Protein AF-A0A1I4LHL5-F1 (afdb_monomer_lite)

pLDDT: mean 93.02, std 9.33, range [50.69, 98.5]

Secondary structure (DSSP, 8-state):
--TT-PPPHHHHHHHHHHHHHHHHTT--HHHHHHHTT--HHHHHHHHHHHTT--HHHHHHHHHHHHHHHHHHHHHHHHHHHHHHHHHHH-

Structure (mmCIF, N/CA/C/O backbone):
data_AF-A0A1I4LHL5-F1
#
_entry.id   AF-A0A1I4LHL5-F1
#
loop_
_atom_site.group_PDB
_atom_site.id
_atom_site.type_symbol
_atom_site.label_atom_id
_atom_site.label_alt_id
_atom_site.label_comp_id
_atom_site.label_asym_id
_atom_site.label_entity_id
_atom_site.label_seq_id
_atom_site.pdbx_PDB_ins_code
_atom_site.Cartn_x
_atom_site.Cartn_y
_atom_site.Cartn_z
_atom_site.occupancy
_atom_site.B_iso_or_equiv
_atom_site.auth_seq_id
_atom_site.auth_comp_id
_atom_site.auth_asym_id
_atom_site.auth_atom_id
_atom_site.pdbx_PDB_model_num
ATOM 1 N N . MET A 1 1 ? 5.114 -10.486 14.773 1.00 56.50 1 MET A N 1
ATOM 2 C CA . MET A 1 1 ? 5.456 -10.386 13.334 1.00 56.50 1 MET A CA 1
ATOM 3 C C . MET A 1 1 ? 6.959 -10.525 13.141 1.00 56.50 1 MET A C 1
ATOM 5 O O . MET A 1 1 ? 7.709 -9.856 13.845 1.00 56.50 1 MET A O 1
ATOM 9 N N . ARG A 1 2 ? 7.412 -11.390 12.221 1.00 53.97 2 ARG A N 1
ATOM 10 C CA . ARG A 1 2 ? 8.838 -11.482 11.865 1.00 53.97 2 ARG A CA 1
ATOM 11 C C . ARG A 1 2 ? 9.250 -10.196 11.144 1.00 53.97 2 ARG A C 1
ATOM 13 O O . ARG A 1 2 ? 8.592 -9.775 10.194 1.00 53.97 2 ARG A O 1
ATOM 20 N N . ARG A 1 3 ? 10.310 -9.549 11.628 1.00 50.69 3 ARG A N 1
ATOM 21 C CA . ARG A 1 3 ? 10.849 -8.303 11.068 1.00 50.69 3 ARG A CA 1
ATOM 22 C C . ARG A 1 3 ? 11.202 -8.543 9.590 1.00 50.69 3 ARG A C 1
ATOM 24 O O . ARG A 1 3 ? 12.043 -9.384 9.304 1.00 50.69 3 ARG A O 1
ATOM 31 N N . GLY A 1 4 ? 10.520 -7.855 8.670 1.00 60.38 4 GLY A N 1
ATOM 32 C CA . GLY A 1 4 ? 10.781 -7.927 7.222 1.00 60.38 4 GLY A CA 1
ATOM 33 C C . GLY A 1 4 ? 9.766 -8.699 6.365 1.00 60.38 4 GLY A C 1
ATOM 34 O O . GLY A 1 4 ? 9.880 -8.657 5.142 1.00 60.38 4 GLY A O 1
ATOM 35 N N . GLN A 1 5 ? 8.752 -9.358 6.942 1.00 71.94 5 GLN A N 1
ATOM 36 C CA . GLN A 1 5 ? 7.724 -10.027 6.132 1.00 71.94 5 GLN A CA 1
ATOM 37 C C . GLN A 1 5 ? 6.682 -9.014 5.628 1.00 71.94 5 GLN A C 1
ATOM 39 O O . GLN A 1 5 ? 5.961 -8.411 6.422 1.00 71.94 5 GLN A O 1
ATOM 44 N N . LYS A 1 6 ? 6.616 -8.806 4.305 1.00 75.00 6 LYS A N 1
ATOM 45 C CA . LYS A 1 6 ? 5.614 -7.934 3.671 1.00 75.00 6 LYS A CA 1
ATOM 46 C C . LYS A 1 6 ? 4.244 -8.619 3.692 1.00 75.00 6 LYS A C 1
ATOM 48 O O . LYS A 1 6 ? 4.097 -9.714 3.160 1.00 75.00 6 LYS A O 1
ATOM 53 N N . THR A 1 7 ? 3.260 -7.969 4.304 1.00 84.12 7 THR A N 1
ATOM 54 C CA . THR A 1 7 ? 1.847 -8.377 4.270 1.00 84.12 7 THR A CA 1
ATOM 55 C C . THR A 1 7 ? 1.279 -8.127 2.874 1.00 84.12 7 THR A C 1
ATOM 57 O O . THR A 1 7 ? 1.596 -7.103 2.264 1.00 84.12 7 THR A O 1
ATOM 60 N N . SER A 1 8 ? 0.470 -9.052 2.354 1.00 91.69 8 SER A N 1
ATOM 61 C CA . SER A 1 8 ? -0.155 -8.867 1.040 1.00 91.69 8 SER A CA 1
ATOM 62 C C . SER A 1 8 ? -1.200 -7.744 1.086 1.00 91.69 8 SER A C 1
ATOM 64 O O . SER A 1 8 ? -1.755 -7.455 2.147 1.00 91.69 8 SER A O 1
ATOM 66 N N . ALA A 1 9 ? -1.484 -7.103 -0.050 1.00 92.56 9 ALA A N 1
ATOM 67 C CA . ALA A 1 9 ? -2.463 -6.014 -0.106 1.00 92.56 9 ALA A CA 1
ATOM 68 C C . ALA A 1 9 ? -3.864 -6.487 0.319 1.00 92.56 9 ALA A C 1
ATOM 70 O O . ALA A 1 9 ? -4.583 -5.784 1.025 1.00 92.56 9 ALA A O 1
ATOM 71 N N . GLU A 1 10 ? -4.209 -7.724 -0.033 1.00 93.69 10 GLU A N 1
ATOM 72 C CA . GLU A 1 10 ? -5.443 -8.394 0.368 1.00 93.69 10 GLU A CA 1
ATOM 73 C C . GLU A 1 10 ? -5.512 -8.558 1.888 1.00 93.69 10 GLU A C 1
ATOM 75 O O . GLU A 1 10 ? -6.504 -8.192 2.514 1.00 93.69 10 GLU A O 1
ATOM 80 N N . GLN A 1 11 ? -4.432 -9.047 2.503 1.00 94.50 11 GLN A N 1
ATOM 81 C CA . GLN A 1 11 ? -4.345 -9.206 3.954 1.00 94.50 11 GLN A CA 1
ATOM 82 C C . GLN A 1 11 ? -4.422 -7.862 4.687 1.00 94.50 11 GLN A C 1
ATOM 84 O O . GLN A 1 11 ? -5.020 -7.791 5.762 1.00 94.50 11 GLN A O 1
ATOM 89 N N . VAL A 1 12 ? -3.844 -6.798 4.118 1.00 95.50 12 VAL A N 1
ATOM 90 C CA . VAL A 1 12 ? -3.951 -5.441 4.668 1.00 95.50 12 VAL A CA 1
ATOM 91 C C . VAL A 1 12 ? -5.406 -4.975 4.673 1.00 95.50 12 VAL A C 1
ATOM 93 O O . VAL A 1 12 ? -5.902 -4.571 5.724 1.00 95.50 12 VAL A O 1
ATOM 96 N N . VAL A 1 13 ? -6.111 -5.086 3.541 1.00 96.12 13 VAL A N 1
ATOM 97 C CA . VAL A 1 13 ? -7.528 -4.694 3.435 1.00 96.12 13 VAL A CA 1
ATOM 98 C C . VAL A 1 13 ? -8.402 -5.495 4.401 1.00 96.12 13 VAL A C 1
ATOM 100 O O . VAL A 1 13 ? -9.233 -4.919 5.101 1.00 96.12 13 VAL A O 1
ATOM 103 N N . LEU A 1 14 ? -8.191 -6.812 4.498 1.00 95.94 14 LEU A N 1
ATOM 104 C CA . LEU A 1 14 ? -8.944 -7.665 5.422 1.00 95.94 14 LEU A CA 1
ATOM 105 C C . LEU A 1 14 ? -8.727 -7.258 6.887 1.00 95.94 14 LEU A C 1
ATOM 107 O O . LEU A 1 14 ? -9.697 -7.147 7.636 1.00 95.94 14 LEU A O 1
ATOM 111 N N . LYS A 1 15 ? -7.481 -6.975 7.289 1.00 96.44 15 LYS A N 1
ATOM 112 C CA . LYS A 1 15 ? -7.163 -6.509 8.650 1.00 96.44 15 LYS A CA 1
ATOM 113 C C . LYS A 1 15 ? -7.754 -5.129 8.942 1.00 96.44 15 LYS A C 1
ATOM 115 O O . LYS A 1 15 ? -8.287 -4.926 10.028 1.00 96.44 15 LYS A O 1
ATOM 120 N N . LEU A 1 16 ? -7.703 -4.194 7.989 1.00 97.00 16 LEU A N 1
ATOM 121 C CA . LEU A 1 16 ? -8.342 -2.880 8.136 1.00 97.00 16 LEU A CA 1
ATOM 122 C C . LEU A 1 16 ? -9.848 -3.023 8.368 1.00 97.00 16 LEU A C 1
ATOM 124 O O . LEU A 1 16 ? -10.371 -2.445 9.318 1.00 97.00 16 LEU A O 1
ATOM 128 N N . ARG A 1 17 ? -10.519 -3.863 7.573 1.00 96.25 17 ARG A N 1
ATOM 129 C CA . ARG A 1 17 ? -11.960 -4.104 7.695 1.00 96.25 17 ARG A CA 1
ATOM 130 C C . ARG A 1 17 ? -12.329 -4.793 9.008 1.00 96.25 17 ARG A C 1
ATOM 132 O O . ARG A 1 17 ? -13.323 -4.425 9.626 1.00 96.25 17 ARG A O 1
ATOM 139 N N . GLN A 1 18 ? -11.516 -5.751 9.464 1.00 96.31 18 GLN A N 1
ATOM 140 C CA . GLN A 1 18 ? -11.673 -6.366 10.786 1.00 96.31 18 GLN A CA 1
ATOM 141 C C . GLN A 1 18 ? -11.625 -5.304 11.893 1.00 96.31 18 GLN A C 1
ATOM 143 O O . GLN A 1 18 ? -12.514 -5.270 12.743 1.00 96.31 18 GLN A O 1
ATOM 148 N N . ILE A 1 19 ? -10.617 -4.427 11.869 1.00 97.50 19 ILE A N 1
ATOM 149 C CA . ILE A 1 19 ? -10.449 -3.369 12.872 1.00 97.50 19 ILE A CA 1
ATOM 150 C C . ILE A 1 19 ? -11.623 -2.389 12.823 1.00 97.50 19 ILE A C 1
ATOM 152 O O . ILE A 1 19 ? -12.171 -2.052 13.867 1.00 97.50 19 ILE A O 1
ATOM 156 N N . GLU A 1 20 ? -12.055 -1.973 11.632 1.00 95.50 20 GLU A N 1
ATOM 157 C CA . GLU A 1 20 ? -13.202 -1.076 11.457 1.00 95.50 20 GLU A CA 1
ATOM 158 C C . GLU A 1 20 ? -14.482 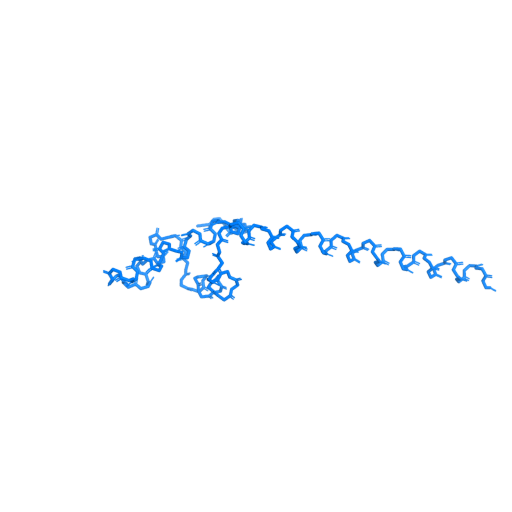-1.662 12.068 1.00 95.50 20 GLU A C 1
ATOM 160 O O . GLU A 1 20 ? -15.137 -0.988 12.864 1.00 95.50 20 GLU A O 1
ATOM 165 N N . VAL A 1 21 ? -14.791 -2.935 11.793 1.00 96.94 21 VAL A N 1
ATOM 166 C CA . VAL A 1 21 ? -15.945 -3.633 12.388 1.00 96.94 21 VAL A CA 1
ATOM 167 C C . VAL A 1 21 ? -15.839 -3.687 13.912 1.00 96.94 21 VAL A C 1
ATOM 169 O O . VAL A 1 21 ? -16.802 -3.369 14.606 1.00 96.94 21 VAL A O 1
ATOM 172 N N . GLN A 1 22 ? -14.670 -4.039 14.447 1.00 97.38 22 GLN A N 1
ATOM 173 C CA . GLN A 1 22 ? -14.448 -4.105 15.893 1.00 97.38 22 GLN A CA 1
ATOM 174 C C . GLN A 1 22 ? -14.615 -2.736 16.566 1.00 97.38 22 GLN A C 1
ATOM 176 O O . GLN A 1 22 ? -15.247 -2.636 17.617 1.00 97.38 22 GLN A O 1
ATOM 181 N N . THR A 1 23 ? -14.101 -1.673 15.945 1.00 96.81 23 THR A N 1
ATOM 182 C CA . THR A 1 23 ? -14.266 -0.305 16.457 1.00 96.81 23 THR A CA 1
ATOM 183 C C . THR A 1 23 ? -15.712 0.181 16.370 1.00 96.81 23 THR A C 1
ATOM 185 O O . THR A 1 23 ? -16.188 0.825 17.300 1.00 96.81 23 THR A O 1
ATOM 188 N N . ALA A 1 24 ? -16.452 -0.193 15.320 1.00 96.44 24 ALA A N 1
ATOM 189 C CA . ALA A 1 24 ? -17.881 0.102 15.198 1.00 96.44 24 ALA A CA 1
ATOM 190 C C . ALA A 1 24 ? -18.727 -0.625 16.261 1.00 96.44 24 ALA A C 1
ATOM 192 O O . ALA A 1 24 ? -19.769 -0.125 16.669 1.00 96.44 24 ALA A O 1
ATOM 193 N N . GLN A 1 25 ? -18.254 -1.774 16.753 1.00 97.31 25 GLN A N 1
ATOM 194 C CA . GLN A 1 25 ? -18.843 -2.507 17.880 1.00 97.31 25 GLN A CA 1
ATOM 195 C C . GLN A 1 25 ? -18.438 -1.943 19.256 1.00 97.31 25 GLN A C 1
ATOM 197 O O . GLN A 1 25 ? -18.772 -2.531 20.282 1.00 97.31 25 GLN A O 1
ATOM 202 N N . GLY A 1 26 ? -17.707 -0.825 19.302 1.00 96.44 26 GLY A N 1
ATOM 203 C CA . GLY A 1 26 ? -17.310 -0.158 20.543 1.00 96.44 26 GLY A CA 1
ATOM 204 C C . GLY A 1 26 ? -15.993 -0.648 21.152 1.00 96.44 26 GLY A C 1
ATOM 205 O O . GLY A 1 26 ? -15.626 -0.188 22.234 1.00 96.44 26 GLY A O 1
ATOM 206 N N . LYS A 1 27 ? -15.240 -1.542 20.489 1.00 97.38 27 LYS A N 1
ATOM 207 C CA . LYS A 1 27 ? -13.877 -1.871 20.942 1.00 97.38 27 LYS A CA 1
ATOM 208 C C . LYS A 1 27 ? -12.939 -0.685 20.719 1.00 97.38 27 LYS A C 1
ATOM 210 O O . LYS A 1 27 ? -13.025 0.020 19.715 1.00 97.38 27 LYS A O 1
ATOM 215 N N . SER A 1 28 ? -11.982 -0.506 21.628 1.00 97.88 28 SER A N 1
ATOM 216 C CA . SER A 1 28 ? -10.923 0.483 21.432 1.00 97.88 28 SER A CA 1
ATOM 217 C C . SER A 1 28 ? -10.025 0.096 20.256 1.00 97.88 28 SER A C 1
ATOM 219 O O . SER A 1 28 ? -9.770 -1.087 20.005 1.00 97.88 28 SER A O 1
ATOM 221 N N . LEU A 1 29 ? -9.497 1.104 19.557 1.00 97.19 29 LEU A N 1
ATOM 222 C CA . LEU A 1 29 ? -8.579 0.889 18.438 1.00 97.19 29 LEU A CA 1
ATOM 223 C C . LEU A 1 29 ? -7.344 0.078 18.860 1.00 97.19 29 LEU A C 1
ATOM 225 O O . LEU A 1 29 ? -6.922 -0.815 18.129 1.00 97.19 29 LEU A O 1
ATOM 229 N N . ALA A 1 30 ? -6.808 0.349 20.053 1.00 97.25 30 ALA A N 1
ATOM 230 C CA . ALA A 1 30 ? -5.668 -0.364 20.623 1.00 97.25 30 ALA A CA 1
ATOM 231 C C . ALA A 1 30 ? -5.928 -1.873 20.751 1.00 97.25 30 ALA A C 1
ATOM 233 O O . ALA A 1 30 ? -5.089 -2.692 20.366 1.00 97.25 30 ALA A O 1
ATOM 234 N N . LEU A 1 31 ? -7.109 -2.251 21.254 1.00 97.38 31 LEU A N 1
ATOM 235 C CA . LEU A 1 31 ? -7.491 -3.653 21.402 1.00 97.38 31 LEU A CA 1
ATOM 236 C C . LEU A 1 31 ? -7.723 -4.311 20.038 1.00 97.38 31 LEU A C 1
ATOM 238 O O . LEU A 1 31 ? -7.216 -5.403 19.800 1.00 97.38 31 LEU A O 1
ATOM 242 N N . ALA A 1 32 ? -8.424 -3.626 19.133 1.00 97.75 32 ALA A N 1
ATOM 243 C CA . ALA A 1 32 ? -8.677 -4.123 17.784 1.00 97.75 32 ALA A CA 1
ATOM 244 C C . ALA A 1 32 ? -7.372 -4.352 16.996 1.00 97.75 32 ALA A C 1
ATOM 246 O O . ALA A 1 32 ? -7.186 -5.393 16.371 1.00 97.75 32 ALA A O 1
ATOM 247 N N . CYS A 1 33 ? -6.414 -3.424 17.090 1.00 96.81 33 CYS A N 1
ATOM 248 C CA . CYS A 1 33 ? -5.091 -3.579 16.482 1.00 96.81 33 CYS A CA 1
ATOM 249 C C . CYS A 1 33 ? -4.324 -4.766 17.081 1.00 96.81 33 CYS A C 1
ATOM 251 O O . CYS A 1 33 ? -3.728 -5.545 16.335 1.00 96.81 33 CYS A O 1
ATOM 253 N N . LYS A 1 34 ? -4.382 -4.945 18.409 1.00 95.88 34 LYS A N 1
ATOM 254 C CA . LYS A 1 34 ? -3.759 -6.083 19.100 1.00 95.88 34 LYS A CA 1
ATOM 255 C C . LYS A 1 34 ? -4.346 -7.420 18.640 1.00 95.88 34 LYS A C 1
ATOM 257 O O . LYS A 1 34 ? -3.580 -8.333 18.350 1.00 95.88 34 LYS A O 1
ATOM 262 N N . GLU A 1 35 ? -5.671 -7.525 18.534 1.00 95.62 35 GLU A N 1
ATOM 263 C CA . GLU A 1 35 ? -6.366 -8.721 18.028 1.00 95.62 35 GLU A CA 1
ATOM 264 C C . GLU A 1 35 ? -6.077 -8.981 16.542 1.00 95.62 35 GLU A C 1
ATOM 266 O O . GLU A 1 35 ? -5.953 -10.128 16.123 1.00 95.62 35 GLU A O 1
ATOM 271 N N . ALA A 1 36 ? -5.912 -7.925 15.745 1.00 94.44 36 ALA A N 1
ATOM 272 C CA . ALA A 1 36 ? -5.474 -8.014 14.355 1.00 94.44 36 ALA A CA 1
ATOM 273 C C . ALA A 1 36 ? -3.950 -8.214 14.210 1.00 94.44 36 ALA A C 1
ATOM 275 O O . ALA A 1 36 ? -3.439 -8.211 13.087 1.00 94.44 36 ALA A O 1
ATOM 276 N N . GLU A 1 37 ? 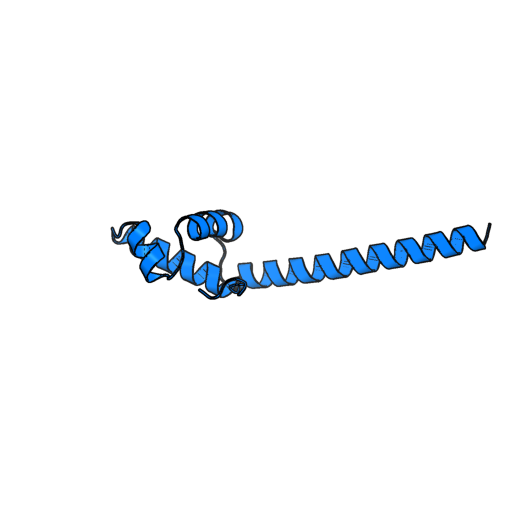-3.215 -8.392 15.312 1.00 94.25 37 GLU A N 1
ATOM 277 C CA . GLU A 1 37 ? -1.761 -8.588 15.369 1.00 94.25 37 GLU A CA 1
ATOM 278 C C . GLU A 1 37 ? -0.937 -7.486 14.677 1.00 94.25 37 GLU A C 1
ATOM 280 O O . GLU A 1 37 ? 0.129 -7.750 14.112 1.00 94.25 37 GLU A O 1
ATOM 285 N N . ILE A 1 38 ? -1.414 -6.239 14.703 1.00 94.69 38 ILE A N 1
ATOM 286 C CA . ILE A 1 38 ? -0.700 -5.080 14.154 1.00 94.69 38 ILE A CA 1
ATOM 287 C C . ILE A 1 38 ? -0.573 -3.958 15.180 1.00 94.69 38 ILE A C 1
ATOM 289 O O . ILE A 1 38 ? -1.321 -3.872 16.147 1.00 94.69 38 ILE A O 1
ATOM 293 N N . SER A 1 39 ? 0.387 -3.061 14.965 1.00 95.19 39 SER A N 1
ATOM 294 C CA . SER A 1 39 ? 0.465 -1.821 15.737 1.00 95.19 39 SER A CA 1
ATOM 295 C C . SER A 1 39 ? -0.518 -0.777 15.205 1.00 95.19 39 SER A C 1
ATOM 297 O O . SER A 1 39 ? -0.767 -0.720 13.999 1.00 95.19 39 SER A O 1
ATOM 299 N N . GLU A 1 40 ? -0.990 0.125 16.069 1.00 95.88 40 GLU A N 1
ATOM 300 C CA . GLU A 1 40 ? -1.818 1.275 15.661 1.00 95.88 40 GLU A CA 1
ATOM 301 C C . GLU A 1 40 ? -1.117 2.147 14.608 1.00 95.88 40 GLU A C 1
ATOM 303 O O . GLU A 1 40 ? -1.729 2.623 13.656 1.00 95.88 40 GLU A O 1
ATOM 308 N N . GLN A 1 41 ? 0.208 2.286 14.704 1.00 96.12 41 GLN A N 1
ATOM 309 C CA . GLN A 1 41 ? 1.007 2.972 13.686 1.00 96.12 41 GLN A CA 1
ATOM 310 C C . GLN A 1 41 ? 0.879 2.310 12.306 1.00 96.12 41 GLN A C 1
ATOM 312 O O . GLN A 1 41 ? 0.816 2.993 11.284 1.00 96.12 41 GLN A O 1
ATOM 317 N N . SER A 1 42 ? 0.858 0.973 12.262 1.00 95.12 42 SER A N 1
ATOM 318 C CA . SER A 1 42 ? 0.670 0.237 11.010 1.00 95.12 42 SER A CA 1
ATOM 319 C C . SER A 1 42 ? -0.758 0.355 10.504 1.00 95.12 42 SER A C 1
ATOM 321 O O . SER A 1 42 ? -0.934 0.538 9.305 1.00 95.12 42 SER A O 1
ATOM 323 N N . TYR A 1 43 ? -1.744 0.354 11.404 1.00 96.31 43 TYR A N 1
ATOM 324 C CA . TYR A 1 43 ? -3.133 0.645 11.066 1.00 96.31 43 TYR A CA 1
ATOM 325 C C . TYR A 1 43 ? -3.278 2.000 10.363 1.00 96.31 43 TYR A C 1
ATOM 327 O O . TYR A 1 43 ? -3.794 2.041 9.251 1.00 96.31 43 TYR A O 1
ATOM 335 N N . TYR A 1 44 ? -2.765 3.096 10.935 1.00 96.94 44 TYR A N 1
ATOM 336 C CA . TYR A 1 44 ? -2.885 4.421 10.310 1.00 96.94 44 TYR A CA 1
ATOM 337 C C . TYR A 1 44 ? -2.176 4.502 8.956 1.00 96.94 44 TYR A C 1
ATOM 339 O O . TYR A 1 44 ? -2.717 5.061 8.000 1.00 96.94 44 TYR A O 1
ATOM 347 N N . ARG A 1 45 ? -0.984 3.902 8.844 1.00 96.31 45 ARG A N 1
ATOM 348 C CA . A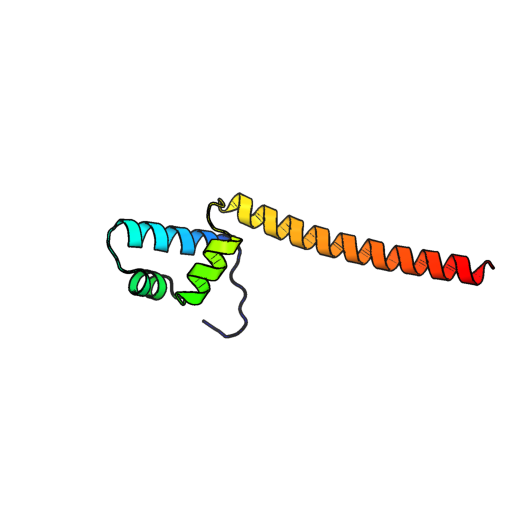RG A 1 45 ? -0.243 3.837 7.576 1.00 96.31 45 ARG A CA 1
ATOM 349 C C . ARG A 1 45 ? -1.035 3.089 6.508 1.00 96.31 45 ARG A C 1
ATOM 351 O O . ARG A 1 45 ? -1.186 3.584 5.397 1.00 96.31 45 ARG A O 1
ATOM 358 N N . TRP A 1 46 ? -1.557 1.916 6.852 1.00 96.00 46 TRP A N 1
ATOM 359 C CA . TRP A 1 46 ? -2.343 1.101 5.938 1.00 96.00 46 TRP A CA 1
ATOM 360 C C . TRP A 1 46 ? -3.679 1.741 5.601 1.00 96.00 46 TRP A C 1
ATOM 362 O O . TRP A 1 46 ? -4.080 1.695 4.449 1.00 96.00 46 TRP A O 1
ATOM 372 N N . ARG A 1 47 ? -4.340 2.403 6.549 1.00 95.75 47 ARG A N 1
ATOM 373 C CA . ARG A 1 47 ? -5.582 3.134 6.288 1.00 95.75 47 ARG A CA 1
ATOM 374 C C . ARG A 1 47 ? -5.366 4.273 5.290 1.00 95.75 47 ARG A C 1
ATOM 376 O O . ARG A 1 47 ? -6.235 4.511 4.463 1.00 95.75 47 ARG A O 1
ATOM 383 N N . LYS A 1 48 ? -4.206 4.939 5.325 1.00 95.25 48 LYS A N 1
ATOM 384 C CA . LYS A 1 48 ? -3.838 5.963 4.336 1.00 95.25 48 LYS A CA 1
ATOM 385 C C . LYS A 1 48 ? -3.612 5.384 2.933 1.00 95.25 48 LYS A C 1
ATOM 387 O O . LYS A 1 48 ? -3.948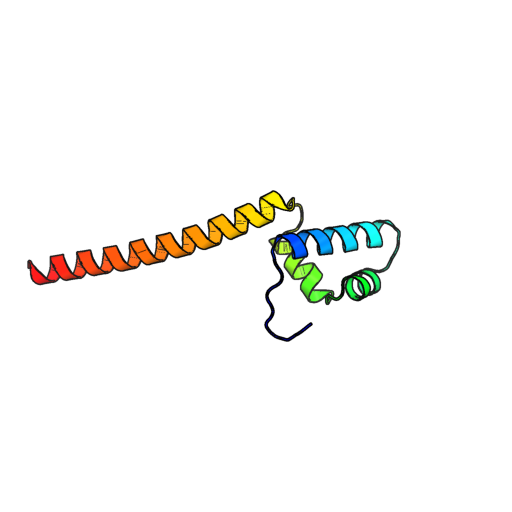 6.044 1.961 1.00 95.25 48 LYS A O 1
ATOM 392 N N . GLU A 1 49 ? -3.019 4.195 2.829 1.00 93.06 49 GLU A N 1
ATOM 393 C CA . GLU A 1 49 ? -2.643 3.586 1.539 1.00 93.06 49 GLU A CA 1
ATOM 394 C C . GLU A 1 49 ? -3.751 2.702 0.932 1.00 93.06 49 GLU A C 1
ATOM 396 O O . GLU A 1 49 ? -3.915 2.675 -0.282 1.00 93.06 49 GLU A O 1
ATOM 401 N N . TYR A 1 50 ? -4.525 2.000 1.762 1.00 94.50 50 TYR A N 1
ATOM 402 C CA . TYR A 1 50 ? -5.502 0.980 1.355 1.00 94.50 50 TYR A CA 1
ATOM 403 C C . TYR A 1 50 ? -6.925 1.239 1.869 1.00 94.50 50 TYR A C 1
ATOM 405 O O . TYR A 1 50 ? -7.830 0.458 1.574 1.00 94.50 50 TYR A O 1
ATOM 413 N N . GLY A 1 51 ? -7.145 2.288 2.666 1.00 93.06 51 GLY A N 1
ATOM 414 C CA . GLY A 1 51 ? -8.468 2.604 3.204 1.00 93.06 51 GLY A CA 1
ATOM 415 C C . GLY A 1 51 ? -9.492 2.830 2.090 1.00 93.06 51 GLY A C 1
ATOM 416 O O . GLY A 1 51 ? -9.213 3.513 1.109 1.00 93.06 51 GLY A O 1
ATOM 417 N N . GLY A 1 52 ? -10.678 2.236 2.235 1.00 90.19 52 GLY A N 1
ATOM 418 C CA . GLY A 1 52 ? -11.753 2.325 1.242 1.00 90.19 52 GLY A CA 1
ATOM 419 C C . GLY A 1 52 ? -11.585 1.427 0.009 1.00 90.19 52 GLY A C 1
ATOM 420 O O . GLY A 1 52 ? -12.513 1.344 -0.793 1.00 90.19 52 GLY A O 1
ATOM 421 N N . LEU A 1 53 ? -10.459 0.719 -0.138 1.00 93.19 53 LEU A N 1
ATOM 422 C CA . LEU A 1 53 ? -10.272 -0.241 -1.226 1.00 93.19 53 LEU A CA 1
ATOM 423 C C . LEU A 1 53 ? -10.957 -1.576 -0.922 1.00 93.19 53 LEU A C 1
ATOM 425 O O . LEU A 1 53 ? -10.875 -2.110 0.185 1.00 93.19 53 LEU A O 1
ATOM 429 N N . GLN A 1 54 ? -11.574 -2.165 -1.945 1.00 93.31 54 GLN A N 1
ATOM 430 C CA . GLN A 1 54 ? -11.916 -3.586 -1.941 1.00 93.31 54 GLN A CA 1
ATOM 431 C C . GLN A 1 54 ? -10.659 -4.440 -2.161 1.00 93.31 54 GLN A C 1
ATOM 433 O O . GLN A 1 54 ? -9.665 -3.981 -2.725 1.00 93.31 54 GLN A O 1
ATOM 438 N N . VAL A 1 55 ? -10.718 -5.712 -1.761 1.00 91.06 55 VAL A N 1
ATOM 439 C CA . VAL A 1 55 ? -9.592 -6.659 -1.878 1.00 91.06 55 VAL A CA 1
ATOM 440 C C . VAL A 1 55 ? -9.073 -6.744 -3.319 1.00 91.06 55 VAL A C 1
ATOM 442 O O . VAL A 1 55 ? -7.874 -6.585 -3.549 1.00 91.06 55 VAL A O 1
ATOM 445 N N . ASP A 1 56 ? -9.970 -6.891 -4.296 1.00 91.81 56 ASP A N 1
ATOM 446 C CA . ASP A 1 56 ? -9.594 -6.981 -5.714 1.00 91.81 56 ASP A CA 1
ATOM 447 C C . ASP A 1 56 ? -8.993 -5.676 -6.248 1.00 91.81 56 ASP A C 1
ATOM 449 O O . ASP A 1 56 ? -8.080 -5.698 -7.076 1.00 91.81 56 ASP A O 1
ATOM 453 N N . GLN A 1 57 ? -9.456 -4.526 -5.744 1.00 93.62 57 GLN A N 1
ATOM 454 C CA . GLN A 1 57 ? -8.890 -3.222 -6.095 1.00 93.62 57 GLN A CA 1
ATOM 455 C C . GLN A 1 57 ? -7.465 -3.085 -5.553 1.00 93.62 57 GLN A C 1
ATOM 457 O O . GLN A 1 57 ? -6.573 -2.663 -6.286 1.00 93.62 57 GLN A O 1
ATOM 462 N N . ALA A 1 58 ? -7.230 -3.494 -4.304 1.00 93.38 58 ALA A N 1
ATOM 463 C CA . ALA A 1 58 ? -5.907 -3.463 -3.688 1.00 93.38 58 ALA A CA 1
ATOM 464 C C . ALA A 1 58 ? -4.922 -4.420 -4.382 1.00 93.38 58 ALA A C 1
ATOM 466 O O . ALA A 1 58 ? -3.768 -4.053 -4.623 1.00 93.38 58 ALA A O 1
ATOM 467 N N . ARG A 1 59 ? -5.384 -5.614 -4.777 1.00 92.62 59 ARG A N 1
ATOM 468 C CA . ARG A 1 59 ? -4.599 -6.561 -5.581 1.00 92.62 59 ARG A CA 1
ATOM 469 C C . ARG A 1 59 ? -4.226 -5.966 -6.938 1.00 92.62 59 ARG A C 1
ATOM 471 O O . ARG A 1 59 ? -3.041 -5.878 -7.260 1.00 92.62 59 ARG A O 1
ATOM 478 N N . LYS A 1 60 ? -5.218 -5.477 -7.691 1.00 94.50 60 LYS A N 1
ATOM 479 C CA . LYS A 1 60 ? -5.008 -4.850 -9.005 1.00 94.50 60 LYS A CA 1
ATOM 480 C C . LYS A 1 60 ? -4.074 -3.643 -8.918 1.00 94.50 60 LYS A C 1
ATOM 482 O O . LYS A 1 60 ? -3.220 -3.479 -9.782 1.00 94.50 60 LYS A O 1
ATOM 487 N N . MET A 1 61 ? -4.194 -2.827 -7.870 1.00 94.81 61 MET A N 1
ATOM 488 C CA . MET A 1 61 ? -3.297 -1.695 -7.624 1.00 94.81 61 MET A CA 1
ATOM 489 C C . MET A 1 61 ? -1.840 -2.155 -7.499 1.00 94.81 61 MET A C 1
ATOM 491 O O . MET A 1 61 ? -0.972 -1.607 -8.173 1.00 94.81 61 MET A O 1
ATOM 495 N N . LYS A 1 62 ? -1.560 -3.198 -6.704 1.00 93.31 62 LYS A N 1
ATOM 496 C CA . LYS A 1 62 ? -0.193 -3.728 -6.565 1.00 93.31 62 LYS A CA 1
ATOM 497 C C . LYS A 1 62 ? 0.337 -4.412 -7.816 1.00 93.31 62 LYS A C 1
ATOM 499 O O . LYS A 1 62 ? 1.541 -4.345 -8.061 1.00 93.31 62 LYS A O 1
ATOM 504 N N . ASP A 1 63 ? -0.519 -5.055 -8.599 1.00 94.94 63 ASP A N 1
ATOM 505 C CA . ASP A 1 63 ? -0.118 -5.615 -9.891 1.00 94.94 63 ASP A CA 1
ATOM 506 C C . ASP A 1 63 ? 0.260 -4.496 -10.878 1.00 94.94 63 ASP A C 1
ATOM 508 O O . ASP A 1 63 ? 1.309 -4.569 -11.519 1.00 94.94 63 ASP A O 1
ATOM 512 N N . LEU A 1 64 ? -0.520 -3.409 -10.922 1.00 97.44 64 LEU A N 1
ATOM 513 C CA . LEU A 1 64 ? -0.217 -2.230 -11.740 1.00 97.44 64 LEU A CA 1
ATOM 514 C C . LEU A 1 64 ? 1.050 -1.499 -11.285 1.00 97.44 64 LEU A C 1
ATOM 516 O O . LEU A 1 64 ? 1.845 -1.100 -12.130 1.00 97.44 64 LEU A O 1
ATOM 520 N N . GLU A 1 65 ? 1.281 -1.343 -9.978 1.00 95.44 65 GLU A N 1
ATOM 521 C CA . GLU A 1 65 ? 2.531 -0.770 -9.455 1.00 95.44 65 GLU A CA 1
ATOM 522 C C . GLU A 1 65 ? 3.755 -1.590 -9.888 1.00 95.44 65 GLU A C 1
ATOM 524 O O . GLU A 1 65 ? 4.766 -1.023 -10.311 1.00 95.44 65 GLU A O 1
ATOM 529 N N . ARG A 1 66 ? 3.664 -2.928 -9.814 1.00 96.06 66 ARG A N 1
ATOM 530 C CA . ARG A 1 66 ? 4.738 -3.832 -10.250 1.00 96.06 66 ARG A CA 1
ATOM 531 C C . ARG A 1 66 ? 5.007 -3.701 -11.742 1.00 96.06 66 ARG A C 1
ATOM 533 O O . ARG A 1 66 ? 6.165 -3.571 -12.140 1.00 96.06 66 ARG A O 1
ATOM 540 N N . GLU A 1 67 ? 3.956 -3.694 -12.551 1.00 97.88 67 GLU A N 1
ATOM 541 C CA . GLU A 1 67 ? 4.100 -3.559 -13.997 1.00 97.88 67 GLU A CA 1
ATOM 542 C C . GLU A 1 67 ? 4.636 -2.177 -14.385 1.00 97.88 67 GLU A C 1
ATOM 544 O O . GLU A 1 67 ? 5.539 -2.072 -15.210 1.00 97.88 67 GLU A O 1
ATOM 549 N N . ASN A 1 68 ? 4.182 -1.109 -13.726 1.00 98.44 68 ASN A N 1
ATOM 550 C CA . ASN A 1 68 ? 4.697 0.235 -13.964 1.00 98.44 68 ASN A CA 1
ATOM 551 C C . ASN A 1 68 ? 6.195 0.339 -13.639 1.00 98.44 68 ASN A C 1
ATOM 553 O O . ASN A 1 68 ? 6.948 0.928 -14.411 1.00 98.44 68 ASN A O 1
ATOM 557 N N . ALA A 1 69 ? 6.648 -0.273 -12.540 1.00 98.12 69 ALA A N 1
ATOM 558 C CA . ALA A 1 69 ? 8.068 -0.327 -12.197 1.00 98.12 69 ALA A CA 1
ATOM 559 C C . ALA A 1 69 ? 8.890 -1.094 -13.248 1.00 98.12 69 ALA A C 1
ATOM 561 O O . ALA A 1 69 ? 9.978 -0.648 -13.621 1.00 98.12 69 ALA A O 1
ATOM 562 N N . ARG A 1 70 ? 8.359 -2.214 -13.759 1.00 98.31 70 ARG A N 1
ATOM 563 C CA . ARG A 1 70 ? 8.984 -2.996 -14.836 1.00 98.31 70 ARG A CA 1
ATOM 564 C C . ARG A 1 70 ? 9.107 -2.178 -16.120 1.00 98.31 70 ARG A C 1
ATOM 566 O O . ARG A 1 70 ? 10.191 -2.110 -16.694 1.00 98.31 70 ARG A O 1
ATOM 573 N N . LEU A 1 71 ? 8.023 -1.524 -16.533 1.00 98.50 71 LEU A N 1
ATOM 574 C CA . LEU A 1 71 ? 7.987 -0.690 -17.734 1.00 98.50 71 LEU A CA 1
ATOM 575 C C . LEU A 1 71 ? 8.928 0.511 -17.621 1.00 98.50 71 LEU A C 1
ATOM 577 O O . LEU A 1 71 ? 9.664 0.789 -18.560 1.00 98.50 71 LEU A O 1
ATOM 581 N N . ARG A 1 72 ? 8.973 1.187 -16.465 1.00 98.31 72 ARG A N 1
ATOM 582 C CA . ARG A 1 72 ? 9.914 2.296 -16.230 1.00 98.31 72 ARG A CA 1
ATOM 583 C C . ARG A 1 72 ? 11.369 1.864 -16.374 1.00 98.31 72 ARG A C 1
ATOM 585 O O . ARG A 1 72 ? 12.145 2.607 -16.962 1.00 98.31 72 ARG A O 1
ATOM 592 N N . ARG A 1 73 ? 11.729 0.683 -15.858 1.00 98.25 73 ARG A N 1
ATOM 593 C CA . ARG A 1 73 ? 13.082 0.135 -16.018 1.00 98.25 73 ARG A CA 1
ATOM 594 C C . ARG A 1 73 ? 13.394 -0.132 -17.487 1.00 98.25 73 ARG A C 1
ATO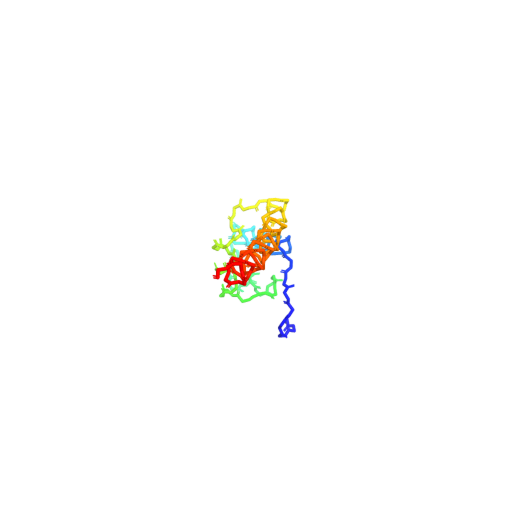M 596 O O . ARG A 1 73 ? 14.383 0.382 -17.982 1.00 98.25 73 ARG A O 1
ATOM 603 N N . LEU A 1 74 ? 12.504 -0.834 -18.188 1.00 98.25 74 LEU A N 1
ATOM 604 C CA . LEU A 1 74 ? 12.688 -1.133 -19.608 1.00 98.25 74 LEU A CA 1
ATOM 605 C C . LEU A 1 74 ? 12.848 0.141 -20.451 1.00 98.25 74 LEU A C 1
ATOM 607 O O . LEU A 1 74 ? 13.702 0.201 -21.326 1.00 98.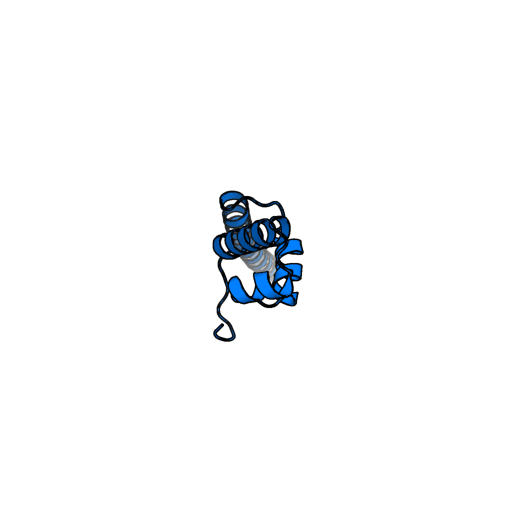25 74 LEU A O 1
ATOM 611 N N . VAL A 1 75 ? 12.051 1.176 -20.172 1.00 98.38 75 VAL A N 1
ATOM 612 C CA . VAL A 1 75 ? 12.171 2.472 -20.853 1.00 98.38 75 VAL A CA 1
ATOM 613 C C . VAL A 1 75 ? 13.515 3.135 -20.558 1.00 98.38 75 VAL A C 1
ATOM 615 O O . VAL A 1 75 ? 14.107 3.702 -21.472 1.00 98.38 75 VAL A O 1
ATOM 618 N N . ALA A 1 76 ? 14.005 3.075 -19.318 1.00 98.06 76 ALA A N 1
ATOM 619 C CA . ALA A 1 76 ? 15.305 3.638 -18.957 1.00 98.06 76 ALA A CA 1
ATOM 620 C C . ALA A 1 76 ? 16.455 2.917 -19.677 1.00 98.06 76 ALA A C 1
ATOM 622 O O . ALA A 1 76 ? 17.307 3.583 -20.262 1.00 98.06 76 ALA A O 1
ATOM 623 N N . ASP A 1 77 ? 16.424 1.583 -19.703 1.00 97.69 77 ASP A N 1
ATOM 624 C CA . ASP A 1 77 ? 17.426 0.750 -20.373 1.00 97.69 77 ASP A CA 1
ATOM 625 C C . ASP A 1 77 ? 17.448 1.035 -21.887 1.00 97.69 77 ASP A C 1
ATOM 627 O O . ASP A 1 77 ? 18.490 1.377 -22.441 1.00 97.69 77 ASP A O 1
ATOM 631 N N . LEU A 1 78 ? 16.279 1.034 -22.543 1.00 97.94 78 LEU A N 1
ATOM 632 C CA . LEU A 1 78 ? 16.162 1.356 -23.973 1.00 97.94 78 LEU A CA 1
ATOM 633 C C . LEU A 1 78 ? 16.594 2.792 -24.297 1.00 97.94 78 LEU A C 1
ATOM 635 O O . LEU A 1 78 ? 17.162 3.053 -25.358 1.00 97.94 78 LEU A O 1
ATOM 639 N N . SER A 1 79 ? 16.311 3.742 -23.403 1.00 97.62 79 SER A N 1
ATOM 640 C CA . SER A 1 79 ? 16.732 5.136 -23.583 1.00 97.62 79 SER A CA 1
ATOM 641 C C . SER A 1 79 ? 18.251 5.270 -23.507 1.00 97.62 79 SER A C 1
ATOM 643 O O . SER A 1 79 ? 18.829 6.014 -24.298 1.00 97.62 79 SER A O 1
ATOM 645 N N . LEU A 1 80 ? 18.891 4.525 -22.601 1.00 97.38 80 LEU A N 1
ATOM 646 C CA . LEU A 1 80 ? 20.344 4.472 -22.482 1.00 97.38 80 LEU A CA 1
ATOM 647 C C . LEU A 1 80 ? 20.982 3.828 -23.719 1.00 97.38 80 LEU A C 1
ATOM 649 O O . LEU A 1 80 ? 21.901 4.405 -24.292 1.00 97.38 80 LEU A O 1
ATOM 653 N N . GLU A 1 81 ? 20.469 2.683 -24.177 1.00 96.38 81 GLU A N 1
ATOM 654 C CA . GLU A 1 81 ? 20.944 2.025 -25.404 1.00 96.38 81 GLU A CA 1
ATOM 655 C C . GLU A 1 81 ? 20.844 2.954 -26.617 1.00 96.38 81 GLU A C 1
ATOM 657 O O . GLU A 1 81 ? 21.797 3.093 -27.384 1.00 96.38 81 GLU A O 1
ATOM 662 N N . LYS A 1 82 ? 19.711 3.651 -26.763 1.00 96.75 82 LYS A N 1
ATOM 663 C CA . LYS A 1 82 ? 19.516 4.629 -27.837 1.00 96.75 82 LYS A CA 1
ATOM 664 C C . LYS A 1 82 ? 20.543 5.760 -27.774 1.00 96.75 82 LYS A C 1
ATOM 666 O O . LYS A 1 82 ? 21.030 6.177 -28.822 1.00 96.75 82 LYS A O 1
ATOM 671 N N . GLN A 1 83 ? 20.844 6.268 -26.579 1.00 96.19 83 GLN A N 1
ATOM 672 C CA . GLN A 1 83 ? 21.829 7.332 -26.401 1.00 96.19 83 GLN A CA 1
ATOM 673 C C . GLN A 1 83 ? 23.235 6.858 -26.787 1.00 96.19 83 GLN A C 1
ATOM 675 O O . GLN A 1 83 ? 23.895 7.518 -27.579 1.00 96.19 83 GLN A O 1
ATOM 680 N N . VAL A 1 84 ? 23.644 5.674 -26.326 1.00 96.38 84 VAL A N 1
ATOM 681 C CA . VAL A 1 84 ? 24.944 5.081 -26.683 1.00 96.38 84 VAL A CA 1
ATOM 682 C C . VAL A 1 84 ? 25.074 4.891 -28.196 1.00 96.38 84 VAL A C 1
ATOM 684 O O . VAL A 1 84 ? 26.109 5.214 -28.769 1.00 96.38 84 VAL A O 1
ATOM 687 N N . LEU A 1 85 ? 24.027 4.396 -28.863 1.00 95.44 85 LEU A N 1
ATOM 688 C CA . LEU A 1 85 ? 24.041 4.225 -30.319 1.00 95.44 85 LEU A CA 1
ATOM 689 C C . LEU A 1 85 ? 24.150 5.559 -31.066 1.00 95.44 85 LEU A C 1
ATOM 691 O O . LEU A 1 85 ? 24.823 5.618 -32.092 1.00 95.44 85 LEU A O 1
ATOM 695 N N . ALA A 1 86 ? 23.500 6.614 -30.569 1.00 94.56 86 ALA A N 1
ATOM 696 C CA . ALA A 1 86 ? 23.610 7.948 -31.149 1.00 94.56 86 ALA A CA 1
ATOM 697 C C . ALA A 1 86 ? 25.030 8.517 -30.998 1.00 94.56 86 ALA A C 1
ATOM 699 O O . ALA A 1 86 ? 25.569 9.026 -31.975 1.00 94.56 86 ALA A O 1
ATOM 700 N N . ASP A 1 87 ? 25.641 8.360 -29.820 1.00 93.25 87 ASP A N 1
ATOM 701 C CA . ASP A 1 87 ? 26.999 8.837 -29.527 1.00 93.25 87 ASP A CA 1
ATOM 702 C C . ASP A 1 87 ? 28.079 8.081 -30.328 1.00 93.25 87 ASP A C 1
ATOM 704 O O . ASP A 1 87 ? 29.110 8.646 -30.672 1.00 93.25 87 ASP A O 1
ATOM 708 N N . VAL A 1 88 ? 27.865 6.797 -30.646 1.00 92.94 88 VAL A N 1
ATOM 709 C CA . VAL A 1 88 ? 28.783 6.011 -31.499 1.00 92.94 88 VAL A CA 1
ATOM 710 C C . VAL A 1 88 ? 28.647 6.374 -32.983 1.00 92.94 88 VAL A C 1
ATOM 712 O O . VAL A 1 88 ? 29.594 6.199 -33.748 1.00 92.94 88 VAL A O 1
ATOM 715 N N . ALA A 1 89 ? 27.470 6.837 -33.409 1.00 87.06 89 ALA A N 1
ATOM 716 C CA . ALA A 1 89 ? 27.197 7.201 -34.799 1.00 87.06 89 ALA A CA 1
ATOM 717 C C . ALA A 1 89 ? 27.604 8.645 -35.156 1.00 87.06 89 ALA A C 1
ATOM 719 O O . ALA A 1 89 ? 27.559 8.999 -36.337 1.00 87.06 89 ALA A O 1
ATOM 720 N N . SER A 1 90 ? 27.957 9.466 -34.160 1.00 75.19 90 SER A N 1
ATOM 721 C CA . SER A 1 90 ? 28.479 10.834 -34.310 1.00 75.19 90 SER A CA 1
ATOM 722 C C . SER A 1 90 ? 30.000 10.873 -34.376 1.00 75.19 90 SER A C 1
ATOM 724 O O . SER A 1 90 ? 30.519 11.648 -35.209 1.00 75.19 90 SER A O 1
#

Sequence (90 aa):
MRRGQKTSAEQVVLKLRQIEVQTAQGKSLALACKEAEISEQSYYRWRKEYGGLQVDQARKMKDLERENARLRRLVADLSLEKQVLADVAS

InterPro domains:
  IPR002514 Transposase IS3/IS911family [PF01527] (15-76)
  IPR009057 Homedomain-like superfamily [SSF46689] (15-78)
  IPR052546 Transposase_8_domain-containing_protein [PTHR33609] (5-88)

Organism: NCBI:txid414703

Foldseek 3Di:
DPPPDDDALLLLLVLLVQLVVCVVVVDDSCVSCVVSVHDVVVSVVSCVVNNPHDSVRSNVVVVVVVVVVVVVVVVVVVVVVVVVVVVVVD

Radius of gyration: 20.49 Å; chains: 1; bounding box: 48×22×56 Å